Protein AF-A0A7X7VBB9-F1 (afdb_monomer)

pLDDT: mean 88.97, std 11.75, range [44.94, 98.56]

Solvent-accessible surface area (backbone atoms only — not comparable to full-atom values): 6472 Å² total; per-residue (Å²): 135,82,76,78,56,68,70,59,57,55,33,50,54,45,10,51,54,31,3,47,54,41,12,51,40,48,64,45,55,39,47,56,37,55,72,67,69,50,86,66,51,38,60,58,53,48,52,54,49,45,52,50,32,37,48,54,21,24,74,74,51,65,32,27,68,25,15,36,46,15,19,55,42,17,28,55,47,43,56,53,51,73,74,44,88,88,59,55,66,66,76,40,50,54,56,35,51,49,38,46,51,53,17,47,51,54,15,52,50,40,45,49,54,52,54,51,56,57,50,63,73,68,65,76,131

Foldseek 3Di:
DDDPDVLVVQLQVLLLVLLVVLLVCCVPVLVVQVVVVDPPRSVVVSLVSLLVSLVSSCVRNLALVSLLSSLVSSLVSLVCCVVPPPDDPCNSVVVSVVSNVSSNVSSVVSVVVVVVVVVVVPDDD

Secondary structure (DSSP, 8-state):
-PPPPHHHHHHHHHHHHHHHHHHHHIIIIIHHHHHTT-TTHHHHHHHHHHHHHHHHHHHHH--HHHHHHHHHHHHHHHHGGGGSTT--HHHHHHHHHHHHHHHHHHHHHHHHHHHHHHHHTT---

Sequence (125 aa):
MSAPDRRRAGLVGPALLWGSVWGLGEATLGHLLHLARVPGLPGLVMASFAVWAMGRAAARTGSAGAVLLTGAVAASFKLLDLLAPGTDLAAVVHPVQAILLEALAGACWVALERARRNRDVRVPY

Structure (mmCIF, N/CA/C/O backbone):
data_AF-A0A7X7VBB9-F1
#
_entry.id   AF-A0A7X7VBB9-F1
#
loop_
_atom_site.group_PDB
_atom_site.id
_atom_site.type_symbol
_atom_site.label_atom_id
_atom_site.label_alt_id
_atom_site.label_comp_id
_atom_site.label_asym_id
_atom_site.label_entity_id
_atom_site.label_seq_id
_atom_site.pdbx_PDB_ins_code
_atom_site.Cartn_x
_atom_site.Cartn_y
_atom_site.Cartn_z
_atom_site.occupancy
_atom_site.B_iso_or_equiv
_atom_site.auth_seq_id
_atom_site.auth_comp_id
_atom_site.auth_asym_id
_atom_site.auth_atom_id
_atom_site.pdbx_PDB_model_num
ATOM 1 N N . MET A 1 1 ? -3.724 -25.169 23.210 1.00 44.94 1 MET A N 1
ATOM 2 C CA . MET A 1 1 ? -3.659 -24.565 21.861 1.00 44.94 1 MET A CA 1
ATOM 3 C C . MET A 1 1 ? -4.782 -23.532 21.773 1.00 44.94 1 MET A C 1
ATOM 5 O O . MET A 1 1 ? -5.928 -23.924 21.609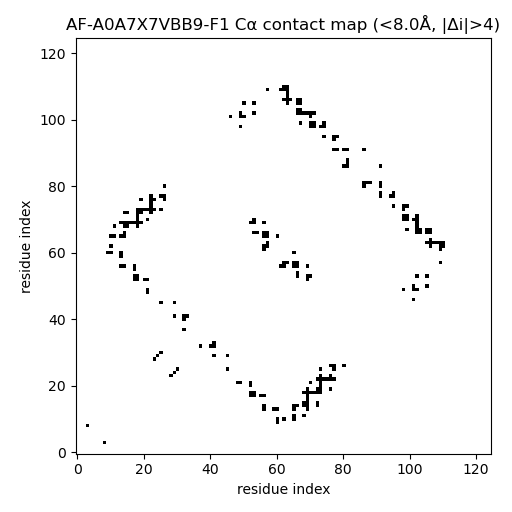 1.00 44.94 1 MET A O 1
ATOM 9 N N . SER A 1 2 ? -4.508 -22.247 22.041 1.00 47.22 2 SER A N 1
ATOM 10 C CA . SER A 1 2 ? -5.554 -21.204 22.023 1.00 47.22 2 SER A CA 1
ATOM 11 C C . SER A 1 2 ? -5.998 -20.934 20.592 1.00 47.22 2 SER A C 1
ATOM 13 O O . SER A 1 2 ? -5.160 -20.651 19.737 1.00 47.22 2 SER A O 1
ATOM 15 N N . ALA A 1 3 ? -7.304 -21.007 20.334 1.00 55.69 3 ALA A N 1
ATOM 16 C CA . ALA A 1 3 ? -7.872 -20.574 19.065 1.00 55.69 3 ALA A CA 1
ATOM 17 C C . ALA A 1 3 ? -7.480 -19.104 18.807 1.00 55.69 3 ALA A C 1
ATOM 19 O O . ALA A 1 3 ? -7.543 -18.296 19.740 1.00 55.69 3 ALA A O 1
ATOM 20 N N . PRO A 1 4 ? -7.056 -18.738 17.584 1.00 54.03 4 PRO A N 1
ATOM 21 C CA . PRO A 1 4 ? -6.714 -17.359 17.278 1.00 54.03 4 PRO A CA 1
ATOM 22 C C . PRO A 1 4 ? -7.914 -16.450 17.560 1.00 54.03 4 PRO A C 1
ATOM 24 O O . PRO A 1 4 ? -9.041 -16.723 17.146 1.00 54.03 4 PRO A O 1
ATOM 27 N N . ASP A 1 5 ? -7.649 -15.373 18.296 1.00 63.69 5 ASP A N 1
ATOM 28 C CA . ASP A 1 5 ? -8.633 -14.374 18.695 1.00 63.69 5 ASP A CA 1
ATOM 29 C C . ASP A 1 5 ? -9.384 -13.858 17.454 1.00 63.69 5 ASP A C 1
ATOM 31 O O . ASP A 1 5 ? -8.774 -13.324 16.520 1.00 63.69 5 ASP A O 1
ATOM 35 N N . ARG A 1 6 ? -10.712 -14.041 17.414 1.00 60.34 6 ARG A N 1
ATOM 36 C CA . ARG A 1 6 ? -11.563 -13.738 16.243 1.00 60.34 6 ARG A CA 1
ATOM 37 C C . ARG A 1 6 ? -11.416 -12.287 15.778 1.00 60.34 6 ARG A C 1
ATOM 39 O O . ARG A 1 6 ? -11.594 -11.998 14.596 1.00 60.34 6 ARG A O 1
ATOM 46 N N . ARG A 1 7 ? -11.019 -11.385 16.686 1.00 61.06 7 ARG A N 1
ATOM 47 C CA . ARG A 1 7 ? -10.666 -10.000 16.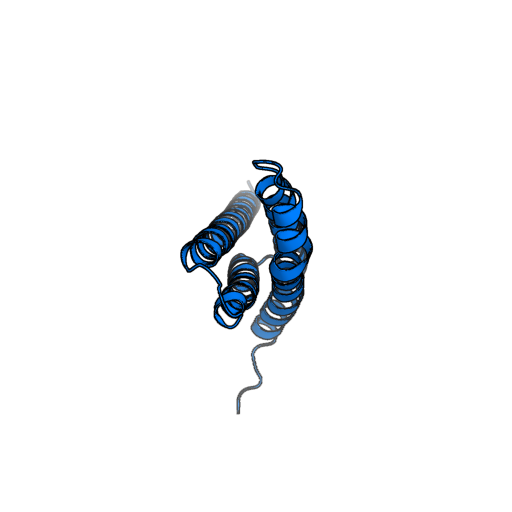356 1.00 61.06 7 ARG A CA 1
ATOM 48 C C . ARG A 1 7 ? -9.461 -9.908 15.424 1.00 61.06 7 ARG A C 1
ATOM 50 O O . ARG A 1 7 ? -9.526 -9.145 14.474 1.00 61.06 7 ARG A O 1
ATOM 57 N N . ARG A 1 8 ? -8.393 -10.686 15.633 1.00 58.16 8 ARG A N 1
ATOM 58 C CA . ARG A 1 8 ? -7.201 -10.681 14.761 1.00 58.16 8 ARG A CA 1
ATOM 59 C C . ARG A 1 8 ? -7.510 -11.271 13.386 1.00 58.16 8 ARG A C 1
ATOM 61 O O . ARG A 1 8 ? -7.120 -10.687 12.380 1.00 58.16 8 ARG A O 1
ATOM 68 N N . ALA A 1 9 ? -8.277 -12.361 13.337 1.00 60.12 9 ALA A N 1
ATOM 69 C CA . ALA A 1 9 ? -8.723 -12.964 12.078 1.00 60.12 9 ALA A CA 1
ATOM 70 C C . ALA A 1 9 ? -9.573 -11.991 11.234 1.00 60.12 9 ALA A C 1
ATOM 72 O O . ALA A 1 9 ? -9.385 -11.899 10.022 1.00 60.12 9 ALA A O 1
ATOM 73 N N . GLY A 1 10 ? -10.436 -11.198 11.883 1.00 73.62 10 GLY A N 1
ATOM 74 C CA . GLY A 1 10 ? -11.237 -10.161 11.225 1.00 73.62 10 GLY A CA 1
ATOM 75 C C . GLY A 1 10 ? -10.427 -8.991 10.652 1.00 73.62 10 GLY A C 1
ATOM 76 O O . GLY A 1 10 ? -10.919 -8.306 9.762 1.00 73.62 10 GLY A O 1
ATOM 77 N N . LEU A 1 11 ? -9.193 -8.769 11.123 1.00 80.44 11 LEU A N 1
ATOM 78 C CA . LEU A 1 11 ? -8.291 -7.721 10.626 1.00 80.44 11 LEU A CA 1
ATOM 79 C C . LEU A 1 11 ? -7.412 -8.207 9.471 1.00 80.44 11 LEU A C 1
ATOM 81 O O . LEU A 1 11 ? -7.242 -7.497 8.481 1.00 80.44 11 LEU A O 1
ATOM 85 N N . VAL A 1 12 ? -6.846 -9.408 9.614 1.00 91.81 12 VAL A N 1
ATOM 86 C CA . VAL A 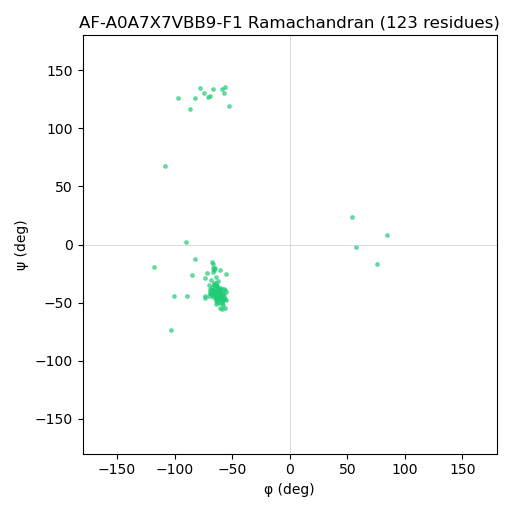1 12 ? -5.839 -9.948 8.692 1.00 91.81 12 VAL A CA 1
ATOM 87 C C . VAL A 1 12 ? -6.453 -10.295 7.339 1.00 91.81 12 VAL A C 1
ATOM 89 O O . VAL A 1 12 ? -5.891 -9.921 6.317 1.00 91.81 12 VAL A O 1
ATOM 92 N N . GLY A 1 13 ? -7.624 -10.939 7.310 1.00 94.50 13 GLY A N 1
ATOM 93 C CA . GLY A 1 13 ? -8.269 -11.346 6.055 1.00 94.50 13 GLY A CA 1
ATOM 94 C C . GLY A 1 13 ? -8.502 -10.181 5.079 1.00 94.50 13 GLY A C 1
ATOM 95 O O . GLY A 1 13 ? -8.021 -10.239 3.948 1.00 94.50 13 GLY A O 1
ATOM 96 N N . PRO A 1 14 ? -9.184 -9.095 5.496 1.00 95.00 14 PRO A N 1
ATOM 97 C CA . PRO A 1 14 ? -9.376 -7.921 4.648 1.00 95.00 14 PRO A CA 1
ATOM 98 C C . PRO A 1 14 ? -8.068 -7.250 4.223 1.00 95.00 14 PRO A C 1
ATOM 100 O O . PRO A 1 14 ? -7.976 -6.807 3.082 1.00 95.00 14 PRO A O 1
ATOM 103 N N . ALA A 1 15 ? -7.070 -7.182 5.110 1.00 96.69 15 ALA A N 1
ATOM 104 C CA . ALA A 1 15 ? -5.782 -6.571 4.791 1.00 96.69 15 ALA A CA 1
ATOM 105 C C . ALA A 1 15 ? -5.002 -7.373 3.741 1.00 96.69 15 ALA A C 1
ATOM 107 O O . ALA A 1 15 ? -4.465 -6.789 2.806 1.00 96.69 15 ALA A O 1
ATOM 108 N N . LEU A 1 16 ? -4.988 -8.706 3.852 1.00 97.25 16 LEU A N 1
ATOM 109 C CA . LEU A 1 16 ? -4.388 -9.581 2.845 1.00 97.25 16 LEU A CA 1
ATOM 110 C C . LEU A 1 16 ? -5.115 -9.447 1.504 1.00 97.25 16 LEU A C 1
ATOM 112 O O . LEU A 1 16 ? -4.472 -9.211 0.491 1.00 97.25 16 LEU A O 1
ATOM 116 N N . LEU A 1 17 ? -6.450 -9.527 1.500 1.00 97.38 17 LEU A N 1
ATOM 117 C CA . LEU A 1 17 ? -7.242 -9.431 0.273 1.00 97.38 17 LEU A CA 1
ATOM 118 C C . LEU A 1 17 ? -7.002 -8.105 -0.458 1.00 97.38 17 LEU A C 1
ATOM 120 O O . LEU A 1 17 ? -6.648 -8.100 -1.635 1.00 97.38 17 LEU A O 1
ATOM 124 N N . TRP A 1 18 ? -7.202 -6.978 0.228 1.00 98.06 18 TRP A N 1
ATOM 125 C CA . TRP A 1 18 ? -7.077 -5.664 -0.403 1.00 98.06 18 TRP A CA 1
ATOM 126 C C . TRP A 1 18 ? -5.623 -5.282 -0.669 1.00 98.06 18 TRP A C 1
ATOM 128 O O . TRP A 1 18 ? -5.355 -4.591 -1.648 1.00 98.06 18 TRP A O 1
ATOM 138 N N . GLY A 1 19 ? -4.685 -5.781 0.138 1.00 97.62 19 GLY A N 1
ATOM 139 C CA . GLY A 1 19 ? -3.257 -5.598 -0.085 1.00 97.62 19 GLY A CA 1
ATOM 140 C C . GLY A 1 19 ? -2.778 -6.346 -1.322 1.00 97.62 19 GLY A C 1
ATOM 141 O O . GLY A 1 19 ? -2.050 -5.780 -2.127 1.00 97.62 19 GLY A O 1
ATOM 142 N N . SER A 1 20 ? -3.249 -7.578 -1.541 1.00 97.69 20 SER A N 1
ATOM 143 C CA . SER A 1 20 ? -2.968 -8.325 -2.770 1.00 97.69 20 SER A CA 1
ATOM 144 C C . SER A 1 20 ? -3.613 -7.683 -3.997 1.00 97.69 20 SER A C 1
ATOM 146 O O . SER A 1 20 ? -2.977 -7.627 -5.042 1.00 97.69 20 SER A O 1
ATOM 148 N N . VAL A 1 21 ? -4.839 -7.154 -3.887 1.00 97.81 21 VAL A N 1
ATOM 149 C CA . VAL A 1 21 ? -5.479 -6.402 -4.986 1.00 97.81 21 VAL A CA 1
ATOM 150 C C . VAL A 1 21 ? -4.653 -5.171 -5.355 1.00 97.81 21 VAL A C 1
ATOM 152 O O . VAL A 1 21 ? -4.410 -4.934 -6.537 1.00 97.81 21 VAL A O 1
ATOM 155 N N . TRP A 1 22 ? -4.191 -4.412 -4.359 1.00 97.75 22 TRP A N 1
ATOM 156 C CA . TRP A 1 22 ? -3.326 -3.263 -4.602 1.00 97.75 22 TRP A CA 1
ATOM 157 C C . TRP A 1 22 ? -1.980 -3.684 -5.206 1.00 97.75 22 TRP A C 1
ATOM 159 O O . TRP A 1 22 ? -1.615 -3.191 -6.269 1.00 97.75 22 TRP A O 1
ATOM 169 N N . GLY A 1 23 ? -1.291 -4.651 -4.598 1.00 96.19 23 GLY A N 1
ATOM 170 C CA . GLY A 1 23 ? 0.007 -5.147 -5.062 1.00 96.19 23 GLY A CA 1
ATOM 171 C C . GLY A 1 23 ? -0.021 -5.707 -6.486 1.00 96.19 23 GLY A C 1
ATOM 172 O O . GLY A 1 23 ? 0.854 -5.394 -7.289 1.00 96.19 23 GLY A O 1
ATOM 173 N N . LEU A 1 24 ? -1.057 -6.473 -6.843 1.00 95.50 24 LEU A N 1
ATOM 174 C CA . LEU A 1 24 ? -1.256 -6.942 -8.218 1.00 95.50 24 LEU A CA 1
ATOM 175 C C . LEU A 1 24 ? -1.537 -5.785 -9.179 1.00 95.50 24 LEU A C 1
ATOM 177 O O . LEU A 1 24 ? -1.031 -5.797 -10.300 1.00 95.50 24 LEU A O 1
ATOM 181 N N . GLY A 1 25 ? -2.310 -4.780 -8.759 1.00 94.56 25 GLY A N 1
ATOM 182 C CA . GLY A 1 25 ? -2.519 -3.567 -9.547 1.00 94.56 25 GLY A CA 1
ATOM 183 C C . GLY A 1 25 ? -1.215 -2.807 -9.794 1.00 94.56 25 GLY A C 1
ATOM 184 O O . GLY A 1 25 ? -0.967 -2.385 -10.915 1.00 94.56 25 GLY A O 1
ATOM 185 N N . GLU A 1 26 ? -0.336 -2.703 -8.802 1.00 92.38 26 GLU A N 1
ATOM 186 C CA . GLU A 1 26 ? 0.984 -2.079 -8.961 1.00 92.38 26 GLU A CA 1
ATOM 187 C C . GLU A 1 26 ? 1.878 -2.842 -9.945 1.00 92.38 26 GLU A C 1
ATOM 189 O O . GLU A 1 26 ? 2.496 -2.241 -10.826 1.00 92.38 26 GLU A O 1
ATOM 194 N N . ALA A 1 27 ? 1.909 -4.171 -9.838 1.00 89.25 27 ALA A N 1
ATOM 195 C CA . ALA A 1 27 ? 2.699 -5.020 -10.725 1.00 89.25 27 ALA A CA 1
ATOM 196 C C . ALA A 1 27 ? 2.167 -5.033 -12.171 1.00 89.25 27 ALA A C 1
ATOM 198 O O . ALA A 1 27 ? 2.940 -5.188 -13.113 1.00 89.25 27 ALA A O 1
ATOM 199 N N . THR A 1 28 ? 0.855 -4.863 -12.366 1.00 90.56 28 THR A N 1
ATOM 200 C CA . THR A 1 28 ? 0.212 -4.928 -13.690 1.00 90.56 28 THR A 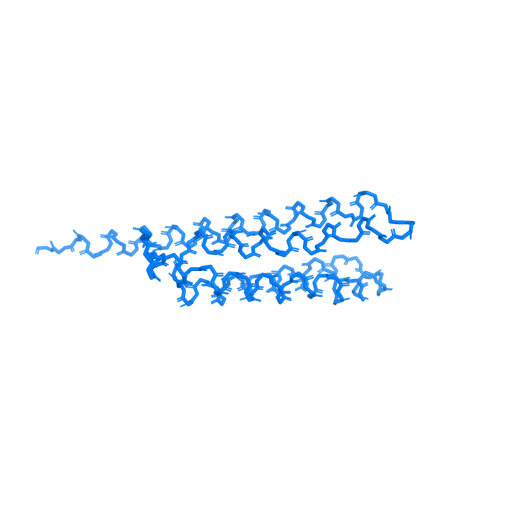CA 1
ATOM 201 C C . THR A 1 28 ? -0.126 -3.545 -14.236 1.00 90.56 28 THR A C 1
ATOM 203 O O . THR A 1 28 ? 0.545 -3.054 -15.142 1.00 90.56 28 THR A O 1
ATOM 206 N N . LEU A 1 29 ? -1.148 -2.889 -13.685 1.00 89.38 29 LEU A N 1
ATOM 207 C CA . LEU A 1 29 ? -1.600 -1.565 -14.103 1.00 89.38 29 LEU A CA 1
ATOM 208 C C . LEU A 1 29 ? -0.493 -0.520 -13.943 1.00 89.38 29 LEU A C 1
ATOM 210 O O . LEU A 1 29 ? -0.264 0.248 -14.873 1.00 89.38 29 LEU A O 1
ATOM 214 N N . GLY A 1 30 ? 0.233 -0.524 -12.822 1.00 84.94 30 GLY A N 1
ATOM 215 C CA . GLY A 1 30 ? 1.371 0.374 -12.610 1.00 84.94 30 GLY A CA 1
ATOM 216 C C . GLY A 1 30 ? 2.436 0.210 -13.697 1.00 84.94 30 GLY A C 1
ATOM 217 O O . GLY A 1 30 ? 2.885 1.196 -14.285 1.00 84.94 30 GLY A O 1
ATOM 218 N N . HIS A 1 31 ? 2.766 -1.035 -14.053 1.00 84.69 31 HIS A N 1
ATOM 219 C CA . HIS A 1 31 ? 3.690 -1.326 -15.149 1.00 84.69 31 HIS A CA 1
ATOM 220 C C . HIS A 1 31 ? 3.172 -0.808 -16.501 1.00 84.69 31 HIS A C 1
ATOM 222 O O . HIS A 1 31 ? 3.894 -0.108 -17.211 1.00 84.69 31 HIS A O 1
ATOM 228 N N . LEU A 1 32 ? 1.90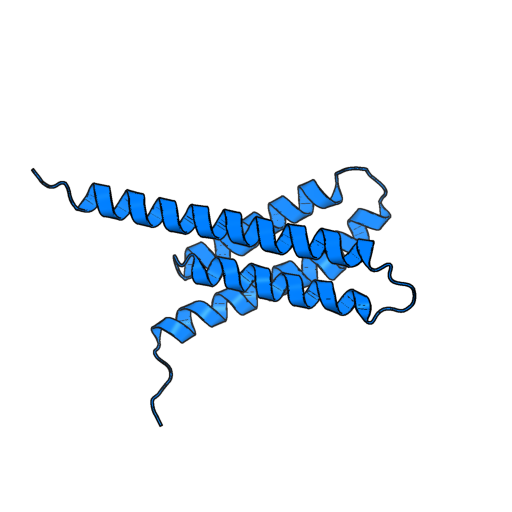4 -1.068 -16.839 1.00 88.12 32 LEU A N 1
ATOM 229 C CA . LEU A 1 32 ? 1.285 -0.572 -18.076 1.00 88.12 32 LEU A CA 1
ATOM 230 C C . LEU A 1 32 ? 1.265 0.963 -18.149 1.00 88.12 32 LEU A C 1
ATOM 232 O O . LEU A 1 32 ? 1.518 1.537 -19.208 1.00 88.12 32 LEU A O 1
ATOM 236 N N . LEU A 1 33 ? 1.007 1.644 -17.032 1.00 87.50 33 LEU A N 1
ATOM 237 C CA . LEU A 1 33 ? 1.028 3.107 -16.965 1.00 87.50 33 LEU A CA 1
ATOM 238 C C . LEU A 1 33 ? 2.441 3.665 -17.156 1.00 87.50 33 LEU A C 1
ATOM 240 O O . LEU A 1 33 ? 2.608 4.690 -17.816 1.00 87.50 33 LEU A O 1
ATOM 244 N N . HIS A 1 34 ? 3.468 2.984 -16.644 1.00 83.94 34 HIS A N 1
ATOM 245 C CA . HIS A 1 34 ? 4.858 3.350 -16.913 1.00 83.94 34 HIS A CA 1
ATOM 246 C C . HIS A 1 34 ? 5.225 3.204 -18.396 1.00 83.94 34 HIS A C 1
ATOM 248 O O . HIS A 1 34 ? 5.949 4.050 -18.929 1.00 83.94 34 HIS A O 1
ATOM 254 N N . LEU A 1 35 ? 4.679 2.200 -19.092 1.00 85.81 35 LEU A N 1
ATOM 255 C CA . LEU A 1 35 ? 4.873 2.037 -20.538 1.00 85.81 35 LEU A CA 1
ATOM 256 C C . LEU A 1 35 ? 4.273 3.186 -21.358 1.00 85.81 35 LEU A C 1
ATOM 258 O O . LEU A 1 35 ? 4.803 3.505 -22.420 1.00 85.81 35 LEU A O 1
ATOM 262 N N . ALA A 1 36 ? 3.223 3.849 -20.863 1.00 87.38 36 ALA A N 1
ATOM 263 C CA . ALA A 1 36 ? 2.623 5.004 -21.532 1.00 87.38 36 ALA A CA 1
ATOM 264 C C . ALA A 1 36 ? 3.541 6.243 -21.553 1.00 87.38 36 ALA A C 1
ATOM 266 O O . ALA A 1 36 ? 3.286 7.173 -22.315 1.00 87.38 36 ALA A O 1
ATOM 267 N N . ARG A 1 37 ? 4.610 6.270 -20.736 1.00 84.31 37 ARG A N 1
ATOM 268 C CA . ARG A 1 37 ? 5.613 7.354 -20.658 1.00 84.31 37 ARG A CA 1
ATOM 269 C C . ARG A 1 37 ? 5.030 8.753 -20.412 1.00 84.31 37 ARG A C 1
ATOM 271 O O . ARG A 1 37 ? 5.676 9.750 -20.721 1.00 84.31 37 ARG A O 1
ATOM 278 N N . VAL A 1 38 ? 3.837 8.839 -19.823 1.00 89.25 38 VAL A N 1
ATOM 279 C CA . VAL A 1 38 ? 3.226 10.112 -19.421 1.00 89.25 38 VAL A CA 1
ATOM 280 C C . VAL A 1 38 ? 3.725 10.477 -18.019 1.00 89.25 38 VAL A C 1
ATOM 282 O O . VAL A 1 38 ? 3.445 9.739 -17.068 1.00 89.25 38 VAL A O 1
ATOM 285 N N . PRO A 1 39 ? 4.452 11.596 -17.847 1.00 85.75 39 PRO A N 1
ATOM 286 C CA . PRO A 1 39 ? 4.959 12.001 -16.540 1.00 85.75 39 PRO A CA 1
ATOM 287 C C . PRO A 1 39 ? 3.823 12.197 -15.527 1.00 85.75 39 PRO A C 1
ATOM 289 O O . PRO A 1 39 ? 2.812 12.822 -15.831 1.00 85.75 39 PRO A O 1
ATOM 292 N N . GLY A 1 40 ? 3.980 11.654 -14.318 1.00 86.19 40 GLY A N 1
ATOM 293 C CA . GLY A 1 40 ? 3.022 11.813 -13.214 1.00 86.19 40 GLY A CA 1
ATOM 294 C C . GLY A 1 40 ? 1.732 10.987 -13.312 1.00 86.19 40 GLY A C 1
ATOM 295 O O . GLY A 1 40 ? 1.085 10.771 -12.288 1.00 86.19 40 GLY A O 1
ATOM 296 N N . LEU A 1 41 ? 1.379 10.458 -14.490 1.00 89.94 41 LEU A N 1
ATOM 297 C CA . LEU A 1 41 ? 0.174 9.642 -14.675 1.00 89.94 41 LEU A CA 1
ATOM 298 C C . LEU A 1 41 ? 0.166 8.358 -13.821 1.00 89.94 41 LEU A C 1
ATOM 300 O O . LEU A 1 41 ? -0.866 8.102 -13.195 1.00 89.94 41 LEU A O 1
ATOM 304 N N . PRO A 1 42 ? 1.268 7.578 -13.724 1.00 87.94 42 PRO A N 1
ATOM 305 C CA . PRO A 1 42 ? 1.289 6.387 -12.877 1.00 87.94 42 PRO A CA 1
ATOM 306 C C . PRO A 1 42 ? 0.987 6.728 -11.418 1.00 87.94 42 PRO A C 1
ATOM 308 O O . PRO A 1 42 ? 0.099 6.132 -10.824 1.00 87.94 42 PRO A O 1
ATOM 311 N N . GLY A 1 43 ? 1.647 7.757 -10.875 1.00 86.50 43 GLY A N 1
ATOM 312 C CA . GLY A 1 43 ? 1.444 8.184 -9.490 1.00 86.50 43 GLY A CA 1
ATOM 313 C C . GLY A 1 43 ? 0.010 8.635 -9.212 1.00 86.50 43 GLY A C 1
ATOM 314 O O . GLY A 1 43 ? -0.575 8.225 -8.217 1.00 86.50 43 GLY A O 1
ATOM 315 N N . LEU A 1 44 ? -0.596 9.417 -10.112 1.00 91.50 44 LEU A N 1
ATOM 316 C CA . LEU A 1 44 ? -1.973 9.895 -9.944 1.00 91.50 44 LEU A CA 1
ATOM 317 C C . LEU A 1 44 ? -2.989 8.744 -9.863 1.00 91.50 44 LEU A C 1
ATOM 319 O O . LEU A 1 44 ? -3.872 8.736 -8.999 1.00 91.50 44 LEU A O 1
ATOM 323 N N . VAL A 1 45 ? -2.871 7.775 -10.773 1.00 93.81 45 VAL A N 1
ATOM 324 C CA . VAL A 1 45 ? -3.792 6.635 -10.840 1.00 93.81 45 VAL A CA 1
ATOM 325 C C . VAL A 1 45 ? -3.529 5.666 -9.690 1.00 93.81 45 VAL A C 1
ATOM 327 O O . VAL A 1 45 ? -4.473 5.264 -9.007 1.00 93.81 45 VAL A O 1
ATOM 330 N N . MET A 1 46 ? -2.263 5.327 -9.436 1.00 94.50 46 MET A N 1
ATOM 331 C CA . MET A 1 46 ? -1.903 4.340 -8.420 1.00 94.50 46 MET A CA 1
ATOM 332 C C . MET A 1 46 ? -2.158 4.844 -7.000 1.00 94.50 46 MET A C 1
ATOM 334 O O . MET A 1 46 ? -2.710 4.087 -6.207 1.00 94.50 46 MET A O 1
ATOM 338 N N . ALA A 1 47 ? -1.913 6.124 -6.698 1.00 94.44 47 ALA A N 1
ATOM 339 C CA . ALA A 1 47 ? -2.252 6.693 -5.390 1.00 94.44 47 ALA A CA 1
ATOM 340 C C . ALA A 1 47 ? -3.774 6.695 -5.143 1.00 94.44 47 ALA A C 1
ATOM 342 O O . ALA A 1 47 ? -4.250 6.378 -4.052 1.00 94.44 47 ALA A O 1
ATOM 343 N N . SER A 1 48 ? -4.576 6.991 -6.172 1.00 95.62 48 SER A N 1
ATOM 344 C CA . SER A 1 48 ? -6.042 6.914 -6.070 1.00 95.62 48 SER A CA 1
ATOM 345 C C . SER A 1 48 ? -6.513 5.477 -5.818 1.00 95.62 48 SER A C 1
ATOM 347 O O . SER A 1 48 ? -7.397 5.226 -4.992 1.00 95.62 48 SER A O 1
ATOM 349 N N . PHE A 1 49 ? -5.894 4.515 -6.503 1.00 96.69 49 PHE A N 1
ATOM 350 C CA . PHE A 1 49 ? -6.162 3.092 -6.329 1.00 96.69 49 PHE A CA 1
ATOM 351 C C . PHE A 1 49 ? -5.752 2.588 -4.936 1.00 96.69 49 PHE A C 1
ATOM 353 O O . PHE A 1 49 ? -6.510 1.846 -4.304 1.00 96.69 49 PHE A O 1
ATOM 360 N N . ALA A 1 50 ? -4.618 3.058 -4.417 1.00 97.00 50 ALA A N 1
ATOM 361 C CA . ALA A 1 50 ? -4.149 2.794 -3.064 1.00 97.00 50 ALA A CA 1
ATOM 362 C C . ALA A 1 50 ? -5.155 3.270 -2.012 1.00 97.00 50 ALA A C 1
ATOM 364 O O . ALA A 1 50 ? -5.576 2.495 -1.148 1.00 97.00 50 ALA A O 1
ATOM 365 N N . VAL A 1 51 ? -5.613 4.523 -2.116 1.00 97.56 51 VAL A N 1
ATOM 366 C CA . VAL A 1 51 ? -6.634 5.092 -1.221 1.00 97.56 51 VAL A CA 1
ATOM 367 C C . VAL A 1 51 ? -7.918 4.270 -1.260 1.00 97.56 51 VAL A C 1
ATOM 369 O O . VAL A 1 51 ? -8.496 3.984 -0.209 1.00 97.56 51 VAL A O 1
ATOM 372 N N . TRP A 1 52 ? -8.348 3.829 -2.442 1.00 97.94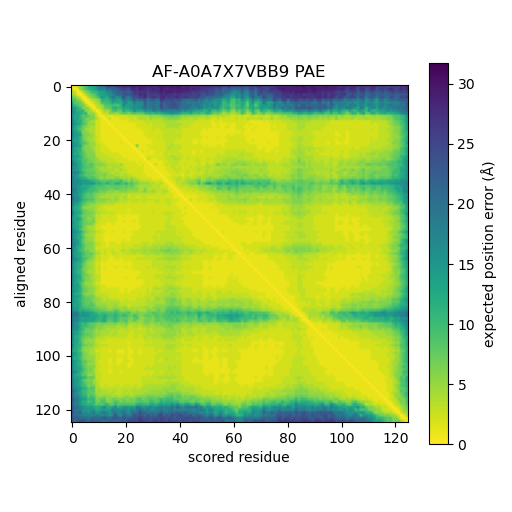 52 TRP A N 1
ATOM 373 C CA . TRP A 1 52 ? -9.506 2.952 -2.570 1.00 97.94 52 TRP A CA 1
ATOM 374 C C . TRP A 1 52 ? -9.297 1.610 -1.852 1.00 97.94 52 TRP A C 1
ATOM 376 O O . TRP A 1 52 ? -10.133 1.230 -1.029 1.00 97.94 52 TRP A O 1
ATOM 386 N N . ALA A 1 53 ? -8.183 0.914 -2.089 1.00 98.00 53 ALA A N 1
ATOM 387 C CA . ALA A 1 53 ? -7.891 -0.375 -1.458 1.00 98.00 53 ALA A CA 1
ATOM 388 C C . ALA A 1 53 ? -7.806 -0.262 0.076 1.00 98.00 53 ALA A C 1
ATOM 390 O O . ALA A 1 53 ? -8.452 -1.024 0.805 1.00 98.00 53 ALA A O 1
ATOM 391 N N . MET A 1 54 ? -7.092 0.748 0.578 1.00 98.25 54 MET A N 1
ATOM 392 C CA . MET A 1 54 ? -7.014 1.063 2.005 1.00 98.25 54 MET A CA 1
ATOM 393 C C . MET A 1 54 ? -8.381 1.401 2.596 1.00 98.25 54 MET A C 1
ATOM 395 O O . MET A 1 54 ? -8.731 0.902 3.665 1.00 98.25 54 MET A O 1
ATOM 399 N N . GLY A 1 55 ? -9.185 2.201 1.893 1.00 97.19 55 GLY A N 1
ATOM 400 C CA . GLY A 1 55 ? -10.545 2.548 2.292 1.00 97.19 55 GLY A CA 1
ATOM 401 C C . GLY A 1 55 ? -11.439 1.317 2.423 1.00 97.19 55 GLY A C 1
ATOM 402 O O . GLY A 1 55 ? -12.223 1.219 3.366 1.00 97.19 55 GLY A O 1
ATOM 403 N N . ARG A 1 56 ? -11.286 0.319 1.544 1.00 97.75 56 ARG A N 1
ATOM 404 C CA . ARG A 1 56 ? -12.007 -0.958 1.644 1.00 97.75 56 ARG A CA 1
ATOM 405 C C . ARG A 1 56 ? -11.559 -1.784 2.848 1.00 97.75 56 ARG A C 1
ATOM 407 O O . ARG A 1 56 ? -12.415 -2.325 3.553 1.00 97.75 56 ARG A O 1
ATOM 414 N N . ALA A 1 57 ? -10.258 -1.858 3.122 1.00 96.69 57 ALA A N 1
ATOM 415 C CA . ALA A 1 5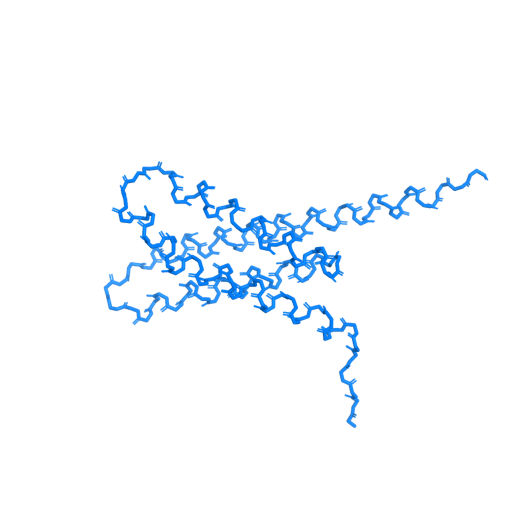7 ? -9.737 -2.518 4.319 1.00 96.69 57 ALA A CA 1
ATOM 416 C C . ALA A 1 57 ? -10.216 -1.816 5.603 1.00 96.69 57 ALA A C 1
ATOM 418 O O . ALA A 1 57 ? -10.699 -2.468 6.536 1.00 96.69 57 ALA A O 1
ATOM 419 N N . ALA A 1 58 ? -10.173 -0.482 5.624 1.00 96.06 58 ALA A N 1
ATOM 420 C CA . ALA A 1 58 ? -10.662 0.346 6.718 1.00 96.06 58 ALA A CA 1
ATOM 421 C C . ALA A 1 58 ? -12.173 0.190 6.920 1.00 96.06 58 ALA A C 1
ATOM 423 O O . ALA A 1 58 ? -12.608 -0.015 8.043 1.00 96.06 58 ALA A O 1
ATOM 424 N N . ALA A 1 59 ? -12.989 0.197 5.868 1.00 94.69 59 ALA A N 1
ATOM 425 C CA . ALA A 1 59 ? -14.442 0.058 5.991 1.00 94.69 59 ALA A CA 1
ATOM 426 C C . ALA A 1 59 ? -14.865 -1.287 6.608 1.00 94.69 59 ALA A C 1
ATOM 428 O O . ALA A 1 59 ? -15.874 -1.363 7.301 1.00 94.69 59 ALA A O 1
ATOM 429 N N . ARG A 1 60 ? -14.093 -2.358 6.379 1.00 94.00 60 ARG A N 1
ATOM 430 C CA . ARG A 1 60 ? -14.399 -3.704 6.898 1.00 94.00 60 ARG A CA 1
ATOM 431 C C . ARG A 1 60 ? -13.911 -3.944 8.322 1.00 94.00 60 ARG A C 1
ATOM 433 O O . ARG A 1 60 ? -14.469 -4.782 9.019 1.00 94.00 60 ARG A O 1
ATOM 440 N N . THR A 1 61 ? -12.871 -3.234 8.745 1.00 93.12 61 THR A N 1
ATOM 441 C CA . THR A 1 61 ? -12.173 -3.496 10.018 1.00 93.12 61 THR A CA 1
ATOM 442 C C . THR A 1 61 ? -12.237 -2.324 10.999 1.00 93.12 61 THR A C 1
ATOM 444 O O . THR A 1 61 ? -11.941 -2.454 12.190 1.00 93.12 61 THR A O 1
ATOM 447 N N . GLY A 1 62 ? -12.527 -1.138 10.472 1.00 91.44 62 GLY A N 1
ATOM 448 C CA . GLY A 1 62 ? -12.267 0.173 11.047 1.00 91.44 62 GLY A CA 1
ATOM 449 C C . GLY A 1 62 ? -10.794 0.455 11.365 1.00 91.44 62 GLY A C 1
ATOM 450 O O . GLY A 1 62 ? -10.516 1.511 11.907 1.00 91.44 62 GLY A O 1
ATOM 451 N N . SER A 1 63 ? -9.856 -0.471 11.163 1.00 93.50 63 SER A N 1
ATOM 452 C CA . SER A 1 63 ? -8.582 -0.493 11.887 1.00 93.50 63 SER A CA 1
ATOM 453 C C . SER A 1 63 ? -7.436 0.147 11.115 1.00 93.50 63 SER A C 1
ATOM 455 O O . SER A 1 63 ? -7.090 -0.312 10.030 1.00 93.50 63 SER A O 1
ATOM 457 N N . ALA A 1 64 ? -6.758 1.113 11.739 1.00 96.12 64 ALA A N 1
ATOM 458 C CA . ALA A 1 64 ? -5.515 1.688 11.222 1.00 96.12 64 ALA A CA 1
ATOM 459 C C . ALA A 1 64 ? -4.428 0.620 10.994 1.00 96.12 64 ALA A C 1
ATOM 461 O O . ALA A 1 64 ? -3.732 0.646 9.985 1.00 96.12 64 ALA A O 1
ATOM 462 N N . GLY A 1 65 ? -4.332 -0.380 11.880 1.00 95.81 65 GLY A N 1
ATOM 463 C CA . GLY A 1 65 ? -3.378 -1.481 11.714 1.00 95.81 65 GLY A CA 1
ATOM 464 C C . GLY A 1 65 ? -3.678 -2.368 10.501 1.00 95.81 65 GLY A C 1
ATOM 465 O O . GLY A 1 65 ? -2.754 -2.849 9.855 1.00 95.81 65 GLY A O 1
ATOM 466 N N . ALA A 1 66 ? -4.957 -2.550 10.147 1.00 96.25 66 ALA A N 1
ATOM 467 C CA . ALA A 1 66 ? -5.322 -3.280 8.931 1.00 96.25 66 ALA A CA 1
ATOM 468 C C . ALA A 1 66 ? -4.956 -2.485 7.669 1.00 96.25 66 ALA A C 1
ATOM 470 O O . ALA A 1 66 ? -4.526 -3.078 6.683 1.00 96.25 66 ALA A O 1
ATOM 471 N N . VAL A 1 67 ? -5.066 -1.154 7.712 1.00 97.88 67 VAL A N 1
ATOM 472 C CA . VAL A 1 67 ? -4.619 -0.270 6.624 1.00 97.88 67 VAL A CA 1
ATOM 473 C C . VAL A 1 67 ? -3.102 -0.348 6.430 1.00 97.88 67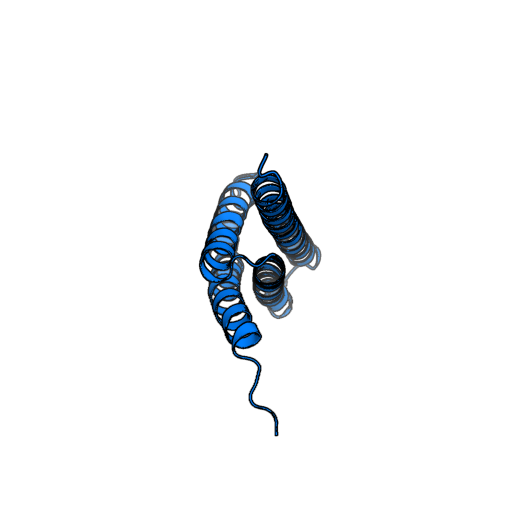 VAL A C 1
ATOM 475 O O . VAL A 1 67 ? -2.660 -0.590 5.311 1.00 97.88 67 VAL A O 1
ATOM 478 N N . LEU A 1 68 ? -2.310 -0.264 7.507 1.00 97.75 68 LEU A N 1
ATOM 479 C CA . LEU A 1 68 ? -0.853 -0.458 7.421 1.00 97.75 68 LEU A CA 1
ATOM 480 C C . LEU A 1 68 ? -0.489 -1.816 6.818 1.00 97.75 68 LEU A C 1
ATOM 482 O O . LEU A 1 68 ? 0.346 -1.895 5.921 1.00 97.75 68 LEU A O 1
ATOM 486 N N . LEU A 1 69 ? -1.134 -2.887 7.291 1.00 97.69 69 LEU A N 1
ATOM 487 C CA . LEU A 1 69 ? -0.874 -4.235 6.790 1.00 97.69 69 LEU A CA 1
ATOM 488 C C . LEU A 1 69 ? -1.247 -4.376 5.307 1.00 97.69 69 LEU A C 1
ATOM 490 O O . LEU A 1 69 ? -0.534 -5.047 4.573 1.00 97.69 69 LEU A O 1
ATOM 494 N N . THR A 1 70 ? -2.315 -3.712 4.857 1.00 98.38 70 THR A N 1
ATOM 495 C CA . THR A 1 70 ? -2.714 -3.673 3.438 1.00 98.38 70 THR A CA 1
ATOM 496 C C . THR A 1 70 ? -1.570 -3.140 2.571 1.00 98.38 70 THR A C 1
ATOM 498 O O . THR A 1 70 ? -1.214 -3.766 1.576 1.00 98.38 70 THR A O 1
ATOM 501 N N . GLY A 1 71 ? -0.941 -2.033 2.979 1.00 98.12 71 GLY A N 1
ATOM 502 C CA . GLY A 1 71 ? 0.222 -1.483 2.280 1.00 98.12 71 GLY A CA 1
ATOM 503 C C . GLY A 1 71 ? 1.467 -2.355 2.365 1.00 98.12 71 GLY A C 1
ATOM 504 O O . GLY A 1 71 ? 2.155 -2.526 1.368 1.00 98.12 71 GLY A O 1
ATOM 505 N N . ALA A 1 72 ? 1.739 -2.970 3.518 1.00 98.12 72 ALA A N 1
ATOM 506 C CA . ALA A 1 72 ? 2.865 -3.896 3.654 1.00 98.12 72 ALA A CA 1
ATOM 507 C C . ALA A 1 72 ? 2.734 -5.111 2.717 1.00 98.12 72 ALA A C 1
ATOM 509 O O . ALA A 1 72 ? 3.718 -5.546 2.121 1.00 98.12 72 ALA A O 1
ATOM 510 N N . VAL A 1 73 ? 1.514 -5.631 2.550 1.00 98.12 73 VAL A N 1
ATOM 511 C CA . VAL A 1 73 ? 1.215 -6.687 1.576 1.00 98.12 73 VAL A CA 1
ATOM 512 C C . VAL A 1 73 ? 1.395 -6.165 0.151 1.00 98.12 73 VAL A C 1
ATOM 514 O O . VAL A 1 73 ? 2.033 -6.831 -0.648 1.00 98.12 73 VAL A O 1
ATOM 517 N N . ALA A 1 74 ? 0.903 -4.974 -0.189 1.00 97.81 74 ALA A N 1
ATOM 518 C CA . ALA A 1 74 ? 1.107 -4.417 -1.529 1.00 97.81 74 ALA A CA 1
ATOM 519 C C . ALA A 1 74 ? 2.600 -4.201 -1.856 1.00 97.81 74 ALA A C 1
ATOM 521 O O . ALA A 1 74 ? 3.069 -4.559 -2.936 1.00 97.81 74 ALA A O 1
ATOM 522 N N . ALA A 1 75 ? 3.372 -3.690 -0.894 1.00 97.25 75 ALA A N 1
ATOM 523 C CA . AL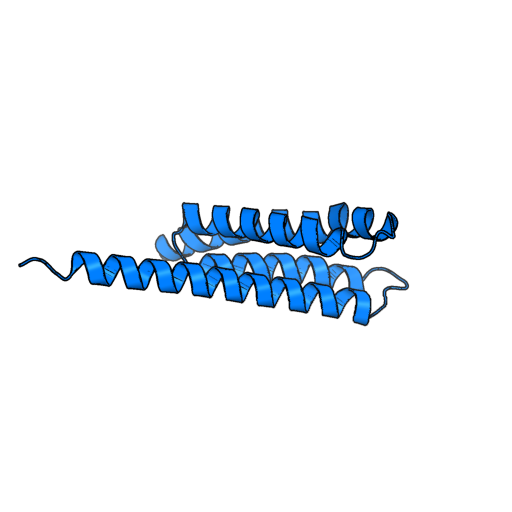A A 1 75 ? 4.808 -3.475 -1.027 1.00 97.25 75 ALA A CA 1
ATOM 524 C C . ALA A 1 75 ? 5.576 -4.788 -1.233 1.00 97.25 75 ALA A C 1
ATOM 526 O O . ALA A 1 75 ? 6.532 -4.817 -2.005 1.00 97.25 75 ALA A O 1
ATOM 527 N N . SER A 1 76 ? 5.155 -5.888 -0.594 1.00 96.50 76 SER A N 1
ATOM 528 C CA . SER A 1 76 ? 5.810 -7.185 -0.791 1.00 96.50 76 SER A CA 1
ATOM 529 C C . SER A 1 76 ? 5.630 -7.716 -2.212 1.00 96.50 76 SER A C 1
ATOM 531 O O . SER A 1 76 ? 6.573 -8.287 -2.751 1.00 96.50 76 SER A O 1
ATOM 533 N N . PHE A 1 77 ? 4.481 -7.465 -2.849 1.00 94.00 77 PHE A N 1
ATOM 534 C CA . PHE A 1 77 ? 4.283 -7.770 -4.269 1.00 94.00 77 PHE A CA 1
ATOM 535 C C . PHE A 1 77 ? 5.223 -6.940 -5.139 1.00 94.00 77 PHE A C 1
ATOM 537 O O . PHE A 1 77 ? 5.850 -7.489 -6.037 1.00 94.00 77 PHE A O 1
ATOM 544 N N . LYS A 1 78 ? 5.383 -5.645 -4.843 1.00 90.25 78 LYS A N 1
ATOM 545 C CA . LYS A 1 78 ? 6.290 -4.779 -5.606 1.00 90.25 78 LYS A CA 1
ATOM 546 C C . LYS A 1 78 ? 7.756 -5.206 -5.486 1.00 90.25 78 LYS A C 1
ATOM 548 O O . LYS A 1 78 ? 8.504 -5.102 -6.449 1.00 90.25 78 LYS A O 1
ATOM 553 N N . LEU A 1 79 ? 8.162 -5.751 -4.339 1.00 92.12 79 LEU A N 1
ATOM 554 C CA . LEU A 1 79 ? 9.501 -6.320 -4.155 1.00 92.12 79 LEU A CA 1
ATOM 555 C C . LEU A 1 79 ? 9.758 -7.570 -5.011 1.00 92.12 79 LEU A C 1
ATOM 557 O O . LEU A 1 79 ? 10.921 -7.879 -5.269 1.00 92.12 79 LEU A O 1
ATOM 561 N N . LEU A 1 80 ? 8.720 -8.269 -5.487 1.00 90.38 80 LEU A N 1
ATOM 562 C CA . LEU A 1 80 ? 8.894 -9.404 -6.401 1.00 90.38 80 LEU A CA 1
ATOM 563 C C . LEU A 1 80 ? 9.469 -8.973 -7.758 1.00 90.38 80 LEU A C 1
ATOM 565 O O . LEU A 1 80 ? 10.109 -9.792 -8.413 1.00 90.38 80 LEU A O 1
ATOM 569 N N . ASP A 1 81 ? 9.339 -7.698 -8.143 1.00 87.06 81 ASP A N 1
ATOM 570 C CA . ASP A 1 81 ? 9.946 -7.151 -9.365 1.00 87.06 81 ASP A CA 1
ATOM 571 C C . ASP A 1 81 ? 11.485 -7.260 -9.348 1.00 87.06 81 ASP A C 1
ATOM 573 O O . ASP A 1 81 ? 12.111 -7.301 -10.407 1.00 87.06 81 ASP A O 1
ATOM 577 N N . LEU A 1 82 ? 12.114 -7.379 -8.167 1.00 87.38 82 LEU A N 1
ATOM 578 C CA . LEU A 1 82 ? 13.557 -7.642 -8.035 1.00 87.38 82 LEU A CA 1
ATOM 579 C C . LEU A 1 82 ? 13.970 -9.016 -8.580 1.00 87.38 82 LEU A C 1
ATOM 581 O O . LEU A 1 82 ? 15.146 -9.232 -8.858 1.00 87.38 82 LEU A O 1
ATOM 585 N N . LEU A 1 83 ? 13.024 -9.949 -8.719 1.00 87.44 83 LEU A N 1
ATOM 586 C CA . LEU A 1 83 ? 13.267 -11.260 -9.319 1.00 87.44 83 LEU A CA 1
ATOM 587 C C . LEU A 1 83 ? 13.217 -11.213 -10.852 1.00 87.44 83 LEU A C 1
ATOM 589 O O . LEU A 1 83 ? 13.629 -12.175 -11.502 1.00 87.44 83 LEU A O 1
ATOM 593 N N . ALA A 1 84 ? 12.719 -10.120 -11.441 1.00 84.19 84 ALA A N 1
ATOM 594 C CA . ALA A 1 84 ? 12.710 -9.949 -12.884 1.00 84.19 84 ALA A CA 1
ATOM 595 C C . ALA A 1 84 ? 14.111 -9.539 -13.390 1.00 84.19 84 ALA A C 1
ATOM 597 O O . ALA A 1 84 ? 14.765 -8.668 -12.808 1.00 84.19 84 ALA A O 1
ATOM 598 N N . PRO A 1 85 ? 14.607 -10.162 -14.472 1.00 82.06 85 PRO A N 1
ATOM 599 C CA . PRO A 1 85 ? 15.926 -9.854 -15.005 1.00 82.06 85 PRO A CA 1
ATOM 600 C C . PRO A 1 85 ? 15.975 -8.430 -15.576 1.00 82.06 85 PRO A C 1
ATOM 602 O O . PRO A 1 85 ? 15.108 -8.031 -16.350 1.00 82.06 85 PRO A O 1
ATOM 605 N N . GLY A 1 86 ? 17.026 -7.682 -15.227 1.00 82.25 86 GLY A N 1
ATOM 606 C CA . GLY A 1 86 ? 17.255 -6.321 -15.728 1.00 82.25 86 GLY A CA 1
ATOM 607 C C . GLY A 1 86 ? 16.528 -5.212 -14.960 1.00 82.25 86 GLY A C 1
ATOM 608 O O . GLY A 1 86 ? 16.562 -4.064 -15.398 1.00 82.25 86 GLY A O 1
ATOM 609 N N . THR A 1 87 ? 15.892 -5.527 -13.827 1.00 82.75 87 THR A N 1
ATOM 610 C CA . THR A 1 87 ? 15.226 -4.531 -12.980 1.00 82.75 87 THR A CA 1
ATOM 611 C C . THR A 1 87 ? 16.231 -3.607 -12.294 1.00 82.75 87 THR A C 1
ATOM 613 O O . THR A 1 87 ? 17.151 -4.054 -11.609 1.00 82.75 87 THR A O 1
ATOM 616 N N . ASP A 1 88 ? 16.015 -2.300 -12.435 1.00 87.12 88 ASP A N 1
ATOM 617 C CA . ASP A 1 88 ? 16.718 -1.283 -11.658 1.00 87.12 88 ASP A CA 1
ATOM 618 C C . ASP A 1 88 ? 16.179 -1.239 -10.217 1.00 87.12 88 ASP A C 1
ATOM 620 O O . ASP A 1 88 ? 14.972 -1.131 -9.986 1.00 87.12 88 ASP A O 1
ATOM 624 N N . LEU A 1 89 ? 17.085 -1.280 -9.237 1.00 88.06 89 LEU A N 1
ATOM 625 C CA . LEU A 1 89 ? 16.760 -1.167 -7.814 1.00 88.06 89 LEU A CA 1
ATOM 626 C C . LEU A 1 89 ? 15.969 0.108 -7.510 1.00 88.06 89 LEU A C 1
ATOM 628 O O . LEU A 1 89 ? 15.005 0.052 -6.747 1.00 88.06 89 LEU A O 1
ATOM 632 N N . ALA A 1 90 ? 16.322 1.245 -8.117 1.00 87.25 90 ALA A N 1
ATOM 633 C CA . ALA A 1 90 ? 15.610 2.501 -7.876 1.00 87.25 90 ALA A CA 1
ATOM 634 C C . ALA A 1 90 ? 14.161 2.450 -8.395 1.00 87.25 90 ALA A C 1
ATOM 636 O O . ALA A 1 90 ? 13.251 2.980 -7.752 1.00 87.25 90 ALA A O 1
ATOM 637 N N . ALA A 1 91 ? 13.928 1.741 -9.505 1.00 83.94 91 ALA A N 1
ATOM 638 C CA . ALA A 1 91 ? 12.599 1.527 -10.076 1.00 83.94 91 ALA A CA 1
ATOM 639 C C . ALA A 1 91 ? 11.683 0.657 -9.191 1.00 83.94 91 ALA A C 1
ATOM 641 O O . ALA A 1 91 ? 10.465 0.690 -9.365 1.00 83.94 91 ALA A O 1
ATOM 642 N N . VAL A 1 92 ? 12.239 -0.076 -8.218 1.00 89.62 92 VAL A N 1
ATOM 643 C CA . VAL A 1 92 ? 11.474 -0.838 -7.214 1.00 89.62 92 VAL A CA 1
ATOM 644 C C . VAL A 1 92 ? 11.390 -0.097 -5.883 1.00 89.62 92 VAL A C 1
ATOM 646 O O . VAL A 1 92 ? 10.315 -0.013 -5.288 1.00 89.62 92 VAL A O 1
ATOM 649 N N . VAL A 1 93 ? 12.503 0.467 -5.411 1.00 92.06 93 VAL A N 1
ATOM 650 C CA . VAL A 1 93 ? 12.583 1.106 -4.090 1.00 92.06 93 VAL A CA 1
ATOM 651 C C . VAL A 1 93 ? 11.681 2.335 -4.005 1.00 92.06 93 VAL A C 1
ATOM 653 O O . VAL A 1 93 ? 10.983 2.478 -3.001 1.00 92.06 93 VAL A O 1
ATOM 656 N N . HIS A 1 94 ? 11.631 3.191 -5.034 1.00 91.12 94 HIS A N 1
ATOM 657 C CA . HIS A 1 94 ? 10.784 4.389 -4.979 1.00 91.12 94 HIS A CA 1
ATOM 658 C C . HIS A 1 94 ? 9.285 4.045 -4.885 1.00 91.12 94 HIS A C 1
ATOM 660 O O . HIS A 1 94 ? 8.630 4.567 -3.979 1.00 91.12 94 HIS A O 1
ATOM 666 N N . PRO A 1 95 ? 8.723 3.137 -5.715 1.00 91.25 95 PRO A N 1
ATOM 667 C CA . PRO A 1 95 ? 7.342 2.693 -5.527 1.00 91.25 95 PRO A CA 1
ATOM 668 C C . PRO A 1 95 ? 7.094 2.020 -4.174 1.00 91.25 95 PRO A C 1
ATOM 670 O O . PRO A 1 95 ? 6.091 2.306 -3.530 1.00 91.25 95 PRO A O 1
ATOM 673 N N . VAL A 1 96 ? 8.011 1.173 -3.689 1.00 95.25 96 VAL A N 1
ATOM 674 C CA . VAL A 1 96 ? 7.871 0.532 -2.367 1.00 95.25 96 VAL A CA 1
ATOM 675 C C . VAL A 1 96 ? 7.788 1.577 -1.252 1.00 95.25 96 VAL A C 1
ATOM 677 O O . VAL A 1 96 ? 6.925 1.480 -0.381 1.00 95.25 96 VAL A O 1
ATOM 680 N N . GLN A 1 97 ? 8.645 2.599 -1.283 1.00 96.31 97 GLN A N 1
ATOM 681 C CA . GLN A 1 97 ? 8.595 3.703 -0.325 1.00 96.31 97 GLN A CA 1
ATOM 682 C C . GLN A 1 97 ? 7.270 4.465 -0.413 1.00 96.31 97 GLN A C 1
ATOM 684 O O . GLN A 1 97 ? 6.664 4.729 0.624 1.00 96.31 97 GLN A O 1
ATOM 689 N N . ALA A 1 98 ? 6.799 4.770 -1.625 1.00 94.88 98 ALA A N 1
ATOM 690 C CA . ALA A 1 98 ? 5.520 5.443 -1.835 1.00 94.88 98 ALA A CA 1
ATOM 691 C C . ALA A 1 98 ? 4.351 4.634 -1.250 1.00 94.88 98 ALA A C 1
ATOM 693 O O . ALA A 1 98 ? 3.605 5.162 -0.429 1.00 94.88 98 ALA A O 1
ATOM 694 N N . ILE A 1 99 ? 4.262 3.334 -1.555 1.00 97.00 99 ILE A N 1
ATOM 695 C CA . ILE A 1 99 ? 3.236 2.419 -1.024 1.00 97.00 99 ILE A CA 1
ATOM 696 C C . ILE A 1 99 ? 3.223 2.431 0.509 1.00 97.00 99 ILE A C 1
ATOM 698 O O . ILE A 1 99 ? 2.166 2.546 1.134 1.00 97.00 99 ILE A O 1
ATOM 702 N N . LEU A 1 100 ? 4.395 2.322 1.139 1.00 98.25 100 LEU A N 1
ATOM 703 C CA . LEU A 1 100 ? 4.499 2.301 2.599 1.00 98.25 100 LEU A CA 1
ATOM 704 C C . LEU A 1 100 ? 4.115 3.649 3.227 1.00 98.25 100 LEU A C 1
ATOM 706 O O . LEU A 1 100 ? 3.446 3.669 4.263 1.00 98.25 100 LEU A O 1
ATOM 710 N N . LEU A 1 101 ? 4.499 4.767 2.607 1.00 98.12 101 LEU A N 1
ATOM 711 C CA . LEU A 1 101 ? 4.145 6.111 3.072 1.00 98.12 101 LEU A CA 1
ATOM 712 C C . LEU A 1 101 ? 2.651 6.408 2.897 1.00 98.12 101 LEU A C 1
ATOM 714 O O . LEU A 1 101 ? 2.033 6.965 3.804 1.00 98.12 101 LEU A O 1
ATOM 718 N N . GLU A 1 102 ? 2.046 5.993 1.786 1.00 97.94 102 GLU A N 1
ATOM 719 C CA . GLU A 1 102 ? 0.602 6.090 1.553 1.00 97.94 102 GLU A CA 1
ATOM 720 C C . GLU A 1 102 ? -0.178 5.265 2.580 1.00 97.94 102 GLU A C 1
ATOM 722 O O . GLU A 1 102 ? -1.139 5.757 3.178 1.00 97.94 102 GLU A O 1
ATOM 727 N N . ALA A 1 103 ? 0.279 4.042 2.858 1.00 98.19 103 ALA A N 1
ATOM 728 C CA . ALA A 1 103 ? -0.298 3.185 3.886 1.00 98.19 103 ALA A CA 1
ATOM 729 C C . ALA A 1 103 ? -0.211 3.806 5.279 1.00 98.19 103 ALA A C 1
ATOM 731 O O . ALA A 1 103 ? -1.183 3.773 6.040 1.00 98.19 103 ALA A O 1
ATOM 732 N N . LEU A 1 104 ? 0.932 4.414 5.604 1.00 98.56 104 LEU A N 1
ATOM 733 C CA . LEU A 1 104 ? 1.118 5.148 6.848 1.00 98.56 104 LEU A CA 1
ATOM 734 C C . LEU A 1 104 ? 0.170 6.344 6.941 1.00 98.56 104 LEU A C 1
ATOM 736 O O . LEU A 1 104 ? -0.501 6.505 7.961 1.00 98.56 104 LEU A O 1
ATOM 740 N N . ALA A 1 105 ? 0.053 7.139 5.879 1.00 98.25 105 ALA A N 1
ATOM 741 C CA . ALA A 1 105 ? -0.864 8.272 5.825 1.00 98.25 105 ALA A CA 1
ATOM 742 C C . ALA A 1 105 ? -2.326 7.828 6.011 1.00 98.25 105 ALA A C 1
ATOM 744 O O . ALA A 1 105 ? -3.040 8.382 6.851 1.00 98.25 105 ALA A O 1
ATOM 745 N N . GLY A 1 106 ? -2.757 6.779 5.305 1.00 98.06 106 GLY A N 1
ATOM 746 C CA . GLY A 1 106 ? -4.098 6.208 5.437 1.00 98.06 106 GLY A CA 1
ATOM 747 C C . GLY A 1 106 ? -4.376 5.666 6.841 1.00 98.06 106 GLY A C 1
ATOM 748 O O . GLY A 1 106 ? -5.458 5.870 7.397 1.00 98.06 106 GLY A O 1
ATOM 749 N N . ALA A 1 107 ? -3.395 5.017 7.464 1.00 98.00 107 ALA A N 1
ATOM 750 C CA . ALA A 1 107 ? -3.522 4.522 8.827 1.00 98.00 107 ALA A CA 1
ATOM 751 C C . ALA A 1 107 ? -3.610 5.654 9.857 1.00 98.00 107 ALA A C 1
ATOM 753 O O . ALA A 1 107 ? -4.469 5.604 10.741 1.00 98.00 107 ALA A O 1
ATOM 754 N N . CYS A 1 108 ? -2.775 6.689 9.724 1.00 98.19 108 CYS A N 1
ATOM 755 C CA . CYS A 1 108 ? -2.837 7.899 10.543 1.00 98.19 108 CYS A CA 1
ATOM 756 C C . CYS A 1 108 ? -4.205 8.578 10.430 1.00 98.19 108 CYS A C 1
ATOM 758 O O . CYS A 1 108 ? -4.791 8.941 11.451 1.00 98.19 108 CYS A O 1
ATOM 760 N N . TRP A 1 109 ? -4.753 8.679 9.216 1.00 97.69 109 TRP A N 1
ATOM 761 C CA . TRP A 1 109 ? -6.090 9.220 8.982 1.00 97.69 109 TRP A CA 1
ATOM 762 C C . TRP A 1 109 ? -7.165 8.437 9.741 1.00 97.69 109 TRP A C 1
ATOM 764 O O . TRP A 1 109 ? -7.922 9.003 10.529 1.00 97.69 109 TRP A O 1
ATOM 774 N N . VAL A 1 110 ? -7.193 7.111 9.580 1.00 96.44 110 VAL A N 1
ATOM 775 C CA . VAL A 1 110 ? -8.164 6.245 10.267 1.00 96.44 110 VAL A CA 1
ATOM 776 C C . VAL A 1 110 ? -8.008 6.306 11.791 1.00 96.44 110 VAL A C 1
ATOM 778 O O . VAL A 1 110 ? -9.006 6.294 12.518 1.00 96.44 110 VAL A O 1
ATOM 781 N N . ALA A 1 111 ? -6.775 6.384 12.295 1.00 95.81 111 ALA A N 1
ATOM 782 C CA . ALA A 1 111 ? -6.506 6.529 13.722 1.00 95.81 111 ALA A CA 1
ATOM 783 C C . ALA A 1 111 ? -7.034 7.865 14.271 1.00 95.81 111 ALA A C 1
ATOM 785 O O . ALA A 1 111 ? -7.678 7.884 15.324 1.00 95.81 111 ALA A O 1
ATOM 786 N N . LEU A 1 112 ? -6.817 8.963 13.542 1.00 96.44 112 LEU A N 1
ATOM 787 C CA . LEU A 1 112 ? -7.297 10.292 13.909 1.00 96.44 112 LEU A CA 1
ATOM 788 C C . LEU A 1 112 ? -8.827 10.360 13.912 1.00 96.44 112 LEU A C 1
ATOM 790 O O . LEU A 1 112 ? -9.413 10.841 14.880 1.00 96.44 112 LEU A O 1
ATOM 794 N N . GLU A 1 113 ? -9.480 9.829 12.881 1.00 94.44 113 GLU A N 1
ATOM 795 C CA . GLU A 1 113 ? -10.944 9.782 12.783 1.00 94.44 113 GLU A CA 1
ATOM 796 C C . GLU A 1 113 ? -11.578 8.987 13.930 1.00 94.44 113 GLU A C 1
ATOM 798 O O . GLU A 1 113 ? -12.569 9.409 14.534 1.00 94.44 113 GLU A O 1
ATOM 803 N N . ARG A 1 114 ? -10.968 7.859 14.312 1.00 91.44 114 ARG A N 1
ATOM 804 C CA . ARG A 1 114 ? -11.393 7.102 15.497 1.00 91.44 114 ARG A CA 1
ATOM 805 C C . ARG A 1 114 ? -11.238 7.905 16.785 1.00 91.44 114 ARG A C 1
ATOM 807 O O . ARG A 1 114 ? -12.136 7.879 17.626 1.00 91.44 114 ARG A O 1
ATOM 814 N N . ALA A 1 115 ? -10.115 8.601 16.951 1.00 91.25 115 ALA A N 1
ATOM 815 C CA . ALA A 1 115 ? -9.868 9.426 18.129 1.00 91.25 115 ALA A CA 1
ATOM 816 C C . ALA A 1 115 ? -10.869 10.588 18.235 1.00 91.25 115 ALA A C 1
ATOM 818 O O . ALA A 1 115 ? -11.366 10.843 19.332 1.00 91.25 115 ALA A O 1
ATOM 819 N N . ARG A 1 116 ? -11.204 11.242 17.113 1.00 91.38 116 ARG A N 1
ATOM 820 C CA . ARG A 1 116 ? -12.216 12.311 17.037 1.00 91.38 116 ARG A CA 1
ATOM 821 C C . ARG A 1 116 ? -13.594 11.811 17.466 1.00 91.38 116 ARG A C 1
ATOM 823 O O . ARG A 1 116 ? -14.129 12.308 18.450 1.00 91.38 116 ARG A O 1
ATOM 830 N N . ARG A 1 117 ? -14.090 10.732 16.849 1.00 88.75 117 ARG A N 1
ATOM 831 C CA . ARG A 1 117 ? -15.393 10.134 17.207 1.00 88.75 117 ARG A CA 1
ATOM 832 C C . ARG A 1 117 ? -15.495 9.748 18.682 1.00 88.75 117 ARG A C 1
ATOM 834 O O . ARG A 1 117 ? -16.540 9.920 19.296 1.00 88.75 117 ARG A O 1
ATOM 841 N N . ASN A 1 118 ? -14.421 9.219 19.267 1.00 87.00 118 ASN A N 1
ATOM 842 C CA . ASN A 1 118 ? -14.420 8.832 20.677 1.00 87.00 118 ASN A CA 1
ATOM 843 C C . ASN A 1 118 ? -14.423 10.040 21.633 1.00 87.00 118 ASN A C 1
ATOM 845 O O . ASN A 1 118 ? -14.852 9.892 22.773 1.00 87.00 118 ASN A O 1
ATOM 849 N N . ARG A 1 119 ? -13.942 11.216 21.204 1.00 83.38 119 ARG A N 1
ATOM 850 C CA . ARG A 1 119 ? -14.068 12.455 21.986 1.00 83.38 119 ARG A CA 1
ATOM 851 C C . ARG A 1 119 ? -15.497 12.983 21.951 1.00 83.38 119 ARG A C 1
ATOM 853 O O . ARG A 1 119 ? -16.017 13.276 23.018 1.00 83.38 119 ARG A O 1
ATOM 860 N N . ASP A 1 120 ? -16.141 13.003 20.787 1.00 77.94 120 ASP A N 1
ATOM 861 C CA . ASP A 1 120 ? -17.523 13.489 20.648 1.00 77.94 120 ASP A CA 1
ATOM 862 C C . ASP A 1 120 ? -18.513 12.669 21.494 1.00 77.94 120 ASP A C 1
ATOM 864 O O . ASP A 1 120 ? -19.374 13.221 22.169 1.00 77.94 120 ASP A O 1
ATOM 868 N N . VAL A 1 121 ? -18.340 11.343 21.547 1.00 72.38 121 VAL A N 1
ATOM 869 C CA . VAL A 1 121 ? -19.172 10.445 22.375 1.00 72.38 121 VAL A CA 1
ATOM 870 C C . VAL A 1 121 ? -18.982 10.676 23.884 1.00 72.38 121 VAL A C 1
ATOM 872 O O . VAL A 1 121 ? -19.859 10.343 24.676 1.00 72.38 121 VAL A O 1
ATOM 875 N N . ARG A 1 122 ? -17.840 11.230 24.307 1.00 72.56 122 ARG A N 1
ATOM 876 C CA . ARG A 1 122 ? -17.497 11.437 25.725 1.00 72.56 122 ARG A CA 1
ATOM 877 C C . ARG A 1 122 ? -17.943 12.786 26.287 1.00 72.56 122 ARG A C 1
ATOM 879 O O . ARG A 1 122 ? -17.677 13.028 27.460 1.00 72.56 122 ARG A O 1
ATOM 886 N N . VAL A 1 123 ? -18.622 13.628 25.505 1.00 63.62 123 VAL A N 1
ATOM 887 C CA . VAL A 1 123 ? -19.204 14.893 25.986 1.00 63.62 123 VAL A CA 1
ATOM 888 C C . VAL A 1 123 ? -20.740 14.803 26.067 1.00 63.62 123 VAL A C 1
ATOM 890 O O . VAL A 1 123 ? -21.426 15.459 25.286 1.00 63.62 123 VAL A O 1
ATOM 893 N N . PRO A 1 124 ? -21.331 13.988 26.963 1.00 62.72 124 PRO A N 1
ATOM 894 C CA . PRO A 1 124 ? -22.703 14.211 27.392 1.00 62.72 124 PRO A CA 1
ATOM 895 C C . PRO A 1 124 ? -22.708 15.284 28.495 1.00 62.72 124 PRO A C 1
ATOM 897 O O . PRO A 1 124 ? -21.954 15.172 29.463 1.00 62.72 124 PRO A O 1
ATOM 900 N N . TYR A 1 125 ? -23.511 16.334 28.298 1.00 64.44 125 TYR A N 1
ATOM 901 C CA . TYR A 1 125 ? -23.844 17.325 29.329 1.00 64.44 125 TYR A CA 1
ATOM 902 C C . TYR A 1 125 ? -24.506 16.669 30.545 1.00 64.44 125 TYR A C 1
ATOM 904 O O . TYR A 1 125 ? -25.293 15.715 30.333 1.00 64.44 125 TYR A O 1
#

Radius of gyration: 16.87 Å; Cα contacts (8 Å, |Δi|>4): 138; chains: 1; bounding box: 41×42×51 Å

Nearest PDB structures (foldseek):
  1x8z-assembly2_C  TM=3.405E-01  e=9.018E+00  Arabidopsis thaliana

Mean predicted aligned error: 5.92 Å